Protein AF-A0A937H7T5-F1 (afdb_monomer_lite)

Radius of gyration: 18.67 Å; chains: 1; bounding box: 28×40×52 Å

Structure (mmCIF, N/CA/C/O backbone):
data_AF-A0A937H7T5-F1
#
_entry.id   AF-A0A937H7T5-F1
#
loop_
_atom_site.group_PDB
_atom_site.id
_atom_site.type_symbol
_atom_site.label_atom_id
_atom_site.label_alt_id
_atom_site.label_comp_id
_atom_site.label_asym_id
_atom_site.label_entity_id
_atom_site.label_seq_id
_atom_site.pdbx_PDB_ins_code
_atom_site.Cartn_x
_atom_site.Cartn_y
_atom_site.Cartn_z
_atom_site.occupancy
_atom_site.B_iso_or_equiv
_atom_site.auth_seq_id
_atom_site.auth_comp_id
_atom_site.auth_asym_id
_atom_site.auth_atom_id
_atom_site.pdbx_PDB_model_num
ATOM 1 N N . GLY A 1 1 ? -3.541 -19.058 18.056 1.00 69.94 1 GLY A N 1
ATOM 2 C CA . GLY A 1 1 ? -2.743 -18.456 16.970 1.00 69.94 1 GLY A CA 1
ATOM 3 C C . GLY A 1 1 ? -3.255 -18.978 15.647 1.00 69.94 1 GLY A C 1
ATOM 4 O O . GLY A 1 1 ? -3.844 -20.052 15.643 1.00 69.94 1 GLY A O 1
ATOM 5 N N . LEU A 1 2 ? -3.087 -18.226 14.559 1.00 80.44 2 LEU A N 1
ATOM 6 C CA . LEU A 1 2 ? -3.394 -18.732 13.217 1.00 80.44 2 LEU A CA 1
ATOM 7 C C . LEU A 1 2 ? -2.387 -19.841 12.860 1.00 80.44 2 LEU A C 1
ATOM 9 O O . LEU A 1 2 ? -1.203 -19.669 13.158 1.00 80.44 2 LEU A O 1
ATOM 13 N N . PRO A 1 3 ? -2.827 -20.970 12.279 1.00 88.25 3 PRO A N 1
ATOM 14 C CA . PRO A 1 3 ? -1.909 -22.016 11.849 1.00 88.25 3 PRO A CA 1
ATOM 15 C C . PRO A 1 3 ? -1.003 -21.475 10.737 1.00 88.25 3 PRO A C 1
ATOM 17 O O . PRO A 1 3 ? -1.480 -20.837 9.797 1.00 88.25 3 PRO A O 1
ATOM 20 N N . LEU A 1 4 ? 0.302 -21.715 10.859 1.00 86.19 4 LEU A N 1
ATOM 21 C CA . LEU A 1 4 ? 1.245 -21.438 9.780 1.00 86.19 4 LEU A CA 1
ATOM 22 C C . LEU A 1 4 ? 1.117 -22.534 8.717 1.00 86.19 4 LEU A C 1
ATOM 24 O O . LEU A 1 4 ? 0.882 -23.695 9.049 1.00 86.19 4 LEU A O 1
ATOM 28 N N . GLY A 1 5 ? 1.249 -22.153 7.447 1.00 85.06 5 GLY A N 1
ATOM 29 C CA . GLY A 1 5 ? 1.367 -23.119 6.356 1.00 85.06 5 GLY A CA 1
ATOM 30 C C . GL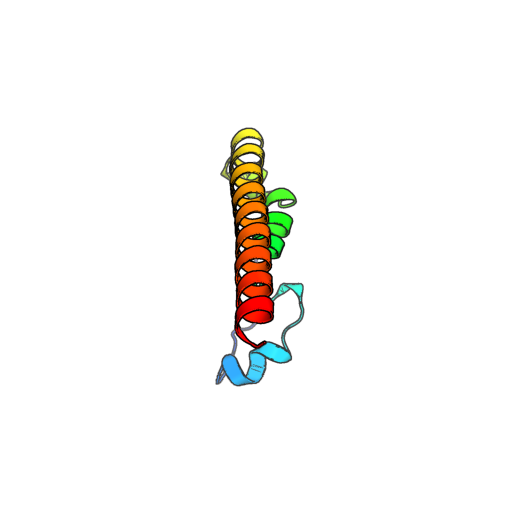Y A 1 5 ? 2.741 -23.788 6.333 1.00 85.06 5 GLY A C 1
ATOM 31 O O . GLY A 1 5 ? 3.645 -23.395 7.072 1.00 85.06 5 GLY A O 1
ATOM 32 N N . GLU A 1 6 ? 2.895 -24.771 5.445 1.00 88.75 6 GLU A N 1
ATOM 33 C CA . GLU A 1 6 ? 4.182 -25.428 5.206 1.00 88.75 6 GLU A CA 1
ATOM 34 C C . GLU A 1 6 ? 5.274 -24.409 4.832 1.00 88.75 6 GLU A C 1
ATOM 36 O O . GLU A 1 6 ? 5.008 -23.484 4.050 1.00 88.75 6 GLU A O 1
ATOM 41 N N . PRO A 1 7 ? 6.495 -24.554 5.377 1.00 88.00 7 PRO A N 1
ATOM 42 C CA . PRO A 1 7 ? 7.597 -23.661 5.063 1.00 88.00 7 PRO A CA 1
ATOM 43 C C . PRO A 1 7 ? 8.030 -23.818 3.602 1.00 88.00 7 PRO A C 1
ATOM 45 O O . PRO A 1 7 ? 8.133 -24.926 3.074 1.00 88.00 7 PRO A O 1
ATOM 48 N N . VAL A 1 8 ? 8.354 -22.695 2.959 1.00 88.25 8 VAL A N 1
ATOM 49 C CA . VAL A 1 8 ? 8.998 -22.705 1.639 1.00 88.25 8 VAL A CA 1
ATOM 50 C C . VAL A 1 8 ? 10.394 -23.313 1.782 1.00 88.25 8 VAL A C 1
ATOM 52 O O . VAL A 1 8 ? 11.162 -22.912 2.656 1.00 88.25 8 VAL A O 1
ATOM 55 N N . SER A 1 9 ? 10.723 -24.277 0.923 1.00 92.12 9 SER A N 1
ATOM 56 C CA . SER A 1 9 ? 12.032 -24.942 0.891 1.00 92.12 9 SER A CA 1
ATOM 57 C C . SER A 1 9 ? 12.740 -24.639 -0.426 1.00 92.12 9 SER A C 1
ATOM 59 O O . SER A 1 9 ? 12.118 -24.721 -1.476 1.00 92.12 9 SER A O 1
ATOM 61 N N . GLY A 1 10 ? 14.036 -24.319 -0.400 1.00 91.62 10 GLY A N 1
ATOM 62 C CA . GLY A 1 10 ? 14.801 -23.970 -1.608 1.00 91.62 10 GLY A CA 1
ATOM 63 C C . GLY A 1 10 ? 14.740 -22.479 -1.966 1.00 91.62 10 GLY A C 1
ATOM 64 O O . GLY A 1 10 ? 14.626 -21.631 -1.082 1.00 91.62 10 GLY A O 1
ATOM 65 N N . ASN A 1 11 ? 14.866 -22.148 -3.256 1.00 92.56 11 ASN A N 1
ATOM 66 C CA . ASN A 1 11 ? 14.889 -20.766 -3.740 1.00 92.56 11 ASN A CA 1
ATOM 67 C C . ASN A 1 11 ? 13.465 -20.232 -3.968 1.00 92.56 11 ASN A C 1
ATOM 69 O O . ASN A 1 11 ? 12.727 -20.760 -4.797 1.00 92.56 11 ASN A O 1
ATOM 73 N N . ALA A 1 12 ? 13.088 -1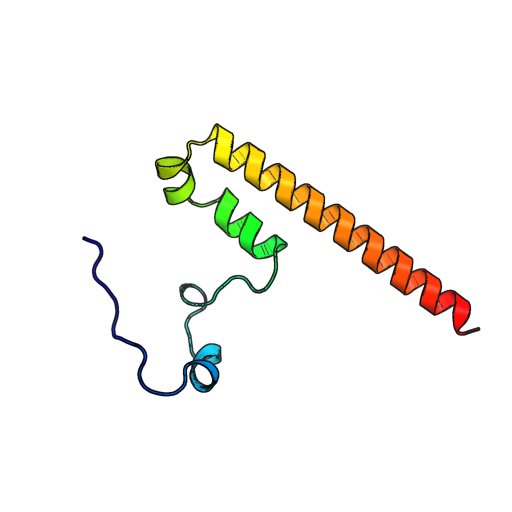9.167 -3.260 1.00 90.31 12 ALA A N 1
ATOM 74 C CA . ALA A 1 12 ? 11.760 -18.568 -3.380 1.00 90.31 12 ALA A CA 1
ATOM 75 C C . ALA A 1 12 ? 11.517 -17.887 -4.740 1.00 90.31 12 ALA A C 1
ATOM 77 O O . ALA A 1 12 ? 10.378 -17.863 -5.194 1.00 90.31 12 ALA A O 1
ATOM 78 N N . TYR A 1 13 ? 12.560 -17.380 -5.411 1.00 90.00 13 TYR A N 1
ATOM 79 C CA . TYR A 1 13 ? 12.415 -16.768 -6.739 1.00 90.00 13 TYR A CA 1
ATOM 80 C C . TYR A 1 13 ? 12.009 -17.790 -7.804 1.00 90.00 13 TYR A C 1
ATOM 82 O O . TYR A 1 13 ? 11.228 -17.469 -8.688 1.00 90.00 13 TYR A O 1
ATOM 90 N N . GLU A 1 14 ? 12.503 -19.026 -7.697 1.00 93.62 14 GLU A N 1
ATOM 91 C CA . GLU A 1 14 ? 12.173 -20.119 -8.625 1.00 93.62 14 GLU A CA 1
ATOM 92 C C . GLU A 1 14 ? 10.753 -20.659 -8.421 1.00 93.62 14 GLU A C 1
ATOM 94 O O . GLU A 1 14 ? 10.197 -21.264 -9.325 1.00 93.62 14 GLU A O 1
ATOM 99 N N . GLN A 1 15 ? 10.170 -20.437 -7.241 1.00 90.25 15 GLN A N 1
ATOM 100 C CA . GLN A 1 15 ? 8.855 -20.960 -6.852 1.00 90.25 15 GLN A CA 1
ATOM 101 C C . GLN A 1 15 ? 7.753 -19.896 -6.878 1.00 90.25 15 GLN A C 1
ATOM 103 O O . GLN A 1 15 ? 6.582 -20.222 -6.699 1.00 90.25 15 GLN A O 1
ATOM 108 N N . GLN A 1 16 ? 8.107 -18.618 -7.045 1.00 88.56 16 GLN A N 1
ATOM 109 C CA . GLN A 1 16 ? 7.177 -17.494 -6.915 1.00 88.56 16 GLN A CA 1
ATOM 110 C C . GLN A 1 16 ? 6.000 -17.590 -7.896 1.00 88.56 16 GLN A C 1
ATOM 112 O O . GLN A 1 16 ? 4.862 -17.286 -7.523 1.00 88.56 16 GLN A O 1
ATOM 117 N N . ASP A 1 17 ? 6.277 -18.011 -9.129 1.00 89.31 17 ASP A N 1
ATOM 118 C CA . ASP A 1 17 ? 5.280 -18.098 -10.199 1.00 89.31 17 ASP A CA 1
ATOM 119 C C . ASP A 1 17 ? 4.305 -19.272 -9.997 1.00 89.31 17 ASP A C 1
ATOM 121 O O . ASP A 1 17 ? 3.177 -19.222 -10.485 1.00 89.31 17 ASP A O 1
ATOM 125 N N . ASP A 1 18 ? 4.694 -20.272 -9.198 1.00 89.62 18 ASP A N 1
ATOM 126 C CA . ASP A 1 18 ? 3.862 -21.425 -8.838 1.00 89.62 18 ASP A CA 1
ATOM 127 C C . ASP A 1 18 ? 2.960 -21.156 -7.618 1.00 89.62 18 ASP A C 1
ATOM 129 O O . ASP A 1 18 ? 2.092 -21.966 -7.271 1.00 89.62 18 ASP A O 1
ATOM 133 N N . LEU A 1 19 ? 3.150 -20.024 -6.928 1.00 87.25 19 LEU A N 1
ATOM 134 C CA . LEU A 1 19 ? 2.325 -19.659 -5.781 1.00 87.25 19 LEU A CA 1
ATOM 135 C C . LEU A 1 19 ? 0.902 -19.300 -6.219 1.00 87.25 19 LEU A C 1
ATOM 137 O O . LEU A 1 19 ? 0.681 -18.523 -7.146 1.00 87.25 19 LEU A O 1
ATOM 141 N N . ALA A 1 20 ? -0.084 -19.791 -5.465 1.00 87.62 20 ALA A N 1
ATOM 142 C CA . ALA A 1 20 ? -1.463 -19.339 -5.600 1.00 87.62 20 ALA A CA 1
ATOM 143 C C . ALA A 1 20 ? -1.562 -17.811 -5.414 1.00 87.62 20 ALA A C 1
ATOM 145 O O . ALA A 1 20 ? -0.838 -17.217 -4.613 1.00 87.62 20 ALA A O 1
ATOM 146 N N . GLY A 1 21 ? -2.485 -17.164 -6.133 1.00 85.44 21 GLY A N 1
ATOM 147 C CA . GLY A 1 21 ? -2.564 -15.697 -6.180 1.00 85.44 21 GLY A CA 1
ATOM 148 C C . GLY A 1 21 ? -2.844 -15.013 -4.832 1.00 85.44 21 GLY A C 1
ATOM 149 O O . GLY A 1 21 ? -2.486 -13.850 -4.648 1.00 85.44 21 GLY A O 1
ATOM 150 N N . ASP A 1 22 ? -3.442 -15.718 -3.868 1.00 85.69 22 ASP A N 1
ATOM 151 C CA . ASP A 1 22 ? -3.646 -15.249 -2.489 1.00 85.69 22 ASP A CA 1
ATOM 152 C C . ASP A 1 22 ? -2.359 -15.275 -1.644 1.00 85.69 22 ASP A C 1
ATOM 154 O O . ASP A 1 22 ? -2.276 -14.590 -0.623 1.00 85.69 22 ASP A O 1
ATOM 158 N N . ARG A 1 23 ? -1.339 -16.012 -2.095 1.00 87.50 23 ARG A N 1
ATOM 159 C CA . ARG A 1 23 ? 0.014 -16.057 -1.524 1.00 87.50 23 ARG A CA 1
ATOM 160 C C . ARG A 1 23 ? 1.011 -15.157 -2.249 1.00 87.50 23 ARG A C 1
ATOM 162 O O . ARG A 1 23 ? 2.159 -15.066 -1.824 1.00 87.50 23 ARG A O 1
ATOM 169 N N . GLN A 1 24 ? 0.585 -14.475 -3.309 1.00 91.50 24 GLN A N 1
ATOM 170 C CA . GLN A 1 24 ? 1.400 -13.495 -4.017 1.00 91.50 24 GLN A CA 1
ATOM 171 C C . GLN A 1 24 ? 1.136 -12.079 -3.496 1.00 91.50 24 GLN A C 1
ATOM 173 O O . GLN A 1 24 ? -0.010 -11.665 -3.268 1.00 91.50 24 GLN A O 1
ATOM 178 N N . PHE A 1 25 ? 2.208 -11.301 -3.341 1.00 92.56 25 PHE A N 1
ATOM 179 C CA . PHE A 1 25 ? 2.099 -9.882 -3.020 1.00 92.56 25 PHE A CA 1
ATOM 180 C C . PHE A 1 25 ? 1.463 -9.101 -4.175 1.00 92.56 25 PHE A C 1
ATOM 182 O O . PHE A 1 25 ? 1.515 -9.502 -5.336 1.00 92.56 25 PHE A O 1
ATOM 189 N N . ALA A 1 26 ? 0.847 -7.964 -3.851 1.00 95.56 26 ALA A N 1
ATOM 190 C CA . ALA A 1 26 ? 0.472 -7.006 -4.880 1.00 95.56 26 ALA A CA 1
ATOM 191 C C . ALA A 1 26 ? 1.742 -6.480 -5.563 1.00 95.56 26 ALA A C 1
ATOM 193 O O . ALA A 1 26 ? 2.722 -6.162 -4.892 1.00 95.56 26 ALA A O 1
ATOM 194 N N . THR A 1 27 ? 1.714 -6.381 -6.887 1.00 95.00 27 THR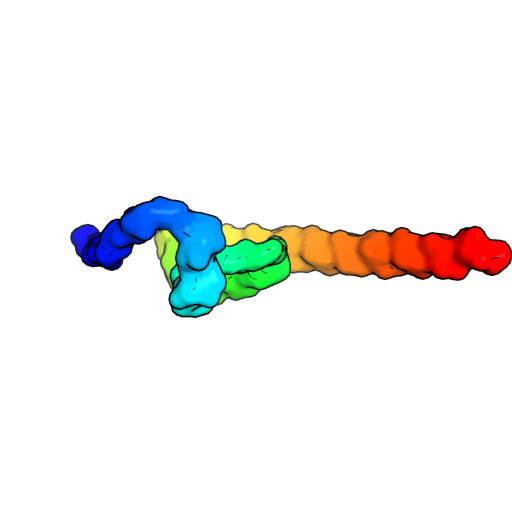 A N 1
ATOM 195 C CA . THR A 1 27 ? 2.875 -5.995 -7.705 1.00 95.00 27 THR A CA 1
ATOM 196 C C . THR A 1 27 ? 3.005 -4.484 -7.883 1.00 95.00 27 THR A C 1
ATOM 198 O O . THR A 1 27 ? 4.013 -4.002 -8.391 1.00 95.00 27 THR A O 1
ATOM 201 N N . ASN A 1 28 ? 1.988 -3.723 -7.481 1.00 96.19 28 ASN A N 1
ATOM 202 C CA . ASN A 1 28 ? 1.950 -2.272 -7.586 1.00 96.19 28 ASN A CA 1
ATOM 203 C C . ASN A 1 28 ? 1.088 -1.657 -6.468 1.00 96.19 28 ASN A C 1
ATOM 205 O O . ASN A 1 28 ? 0.322 -2.344 -5.782 1.00 96.19 28 ASN A O 1
ATOM 209 N N . LEU A 1 29 ? 1.207 -0.336 -6.307 1.00 97.25 29 LEU A N 1
ATOM 210 C CA . LEU A 1 29 ? 0.511 0.412 -5.261 1.00 97.25 29 LEU A CA 1
ATOM 211 C C . LEU A 1 29 ? -1.015 0.392 -5.426 1.00 97.25 29 LEU A C 1
ATOM 213 O O . LEU A 1 29 ? -1.731 0.337 -4.427 1.00 97.25 29 LEU A O 1
ATOM 217 N N . SER A 1 30 ? -1.518 0.401 -6.663 1.00 97.69 30 SER A N 1
ATOM 218 C CA . SER A 1 30 ? -2.957 0.382 -6.958 1.00 97.69 30 SER A CA 1
ATOM 219 C C . SER A 1 30 ? -3.614 -0.899 -6.435 1.00 97.69 30 SER A C 1
ATOM 221 O O . SER A 1 30 ? -4.585 -0.852 -5.673 1.00 97.69 30 SER A O 1
ATOM 223 N N . ASP A 1 31 ? -3.025 -2.056 -6.739 1.00 97.44 31 ASP A N 1
ATOM 224 C CA . ASP A 1 31 ? -3.526 -3.349 -6.280 1.00 97.44 31 ASP A CA 1
ATOM 225 C C . ASP A 1 31 ? -3.361 -3.527 -4.768 1.00 97.44 31 ASP A C 1
ATOM 227 O O . ASP A 1 31 ? -4.272 -4.037 -4.108 1.00 97.44 31 ASP A O 1
ATOM 231 N N . ALA A 1 32 ? -2.245 -3.063 -4.195 1.00 97.81 32 ALA A N 1
ATOM 232 C CA . ALA A 1 32 ? -2.037 -3.075 -2.748 1.00 97.81 32 ALA A CA 1
ATOM 233 C C . ALA A 1 32 ? -3.105 -2.237 -2.027 1.00 97.81 32 ALA A C 1
ATOM 235 O O . ALA A 1 32 ? -3.710 -2.703 -1.060 1.00 97.81 32 ALA A O 1
ATOM 236 N N . THR A 1 33 ? -3.398 -1.043 -2.546 1.00 98.19 33 THR A N 1
ATOM 237 C CA . THR A 1 33 ? -4.417 -0.131 -2.009 1.00 98.19 33 THR A CA 1
ATOM 238 C C . THR A 1 33 ? -5.809 -0.748 -2.092 1.00 98.19 33 THR A C 1
ATOM 240 O O . THR A 1 33 ? -6.537 -0.756 -1.101 1.00 98.19 33 THR A O 1
ATOM 243 N N . ARG A 1 34 ? -6.163 -1.372 -3.224 1.00 97.69 34 ARG A N 1
ATOM 244 C CA . ARG A 1 34 ? -7.453 -2.063 -3.385 1.00 97.69 34 ARG A CA 1
ATOM 245 C C . ARG A 1 34 ? -7.617 -3.223 -2.400 1.00 97.69 34 ARG A C 1
ATOM 247 O O . ARG A 1 34 ? -8.709 -3.416 -1.863 1.00 97.69 34 ARG A O 1
ATOM 254 N N . ARG A 1 35 ? -6.555 -4.005 -2.166 1.00 97.06 35 ARG A N 1
ATOM 255 C CA . ARG A 1 35 ? -6.556 -5.089 -1.165 1.00 97.06 35 ARG A CA 1
ATOM 256 C C . ARG A 1 35 ? -6.692 -4.523 0.253 1.00 97.06 35 ARG A C 1
ATOM 258 O O . ARG A 1 35 ? -7.495 -5.035 1.030 1.00 97.06 35 ARG A O 1
ATOM 265 N N . PHE A 1 36 ? -5.967 -3.450 0.568 1.00 97.88 36 PHE A N 1
ATOM 266 C CA . PHE A 1 36 ? -6.003 -2.788 1.872 1.00 97.88 36 PHE A CA 1
ATOM 267 C C . PHE A 1 36 ? -7.392 -2.215 2.189 1.00 97.88 36 PHE A C 1
ATOM 269 O O . PHE A 1 36 ? -7.944 -2.520 3.243 1.00 97.88 36 PHE A O 1
ATOM 276 N N . ALA A 1 37 ? -8.009 -1.486 1.256 1.00 97.88 37 ALA A N 1
ATOM 277 C CA . ALA A 1 37 ? -9.327 -0.866 1.421 1.00 97.88 37 ALA A CA 1
ATOM 278 C C . ALA A 1 37 ? -10.467 -1.875 1.672 1.00 97.88 37 ALA A C 1
ATOM 280 O O . ALA A 1 37 ? -11.496 -1.523 2.236 1.00 97.88 37 ALA A O 1
ATOM 281 N N . ARG A 1 38 ? -10.292 -3.141 1.268 1.00 97.12 38 ARG A N 1
ATOM 282 C CA . ARG A 1 38 ? -11.286 -4.221 1.438 1.00 97.12 38 ARG A CA 1
ATOM 283 C C . ARG A 1 38 ? -10.988 -5.148 2.620 1.00 97.12 38 ARG A C 1
ATOM 285 O O . ARG A 1 38 ? -11.727 -6.106 2.852 1.00 97.12 38 ARG A O 1
ATOM 292 N N . SER A 1 39 ? -9.893 -4.917 3.342 1.00 97.31 39 SER A N 1
ATOM 293 C CA . SER A 1 39 ? -9.445 -5.805 4.411 1.00 97.31 39 SER A CA 1
ATOM 294 C C . SER A 1 39 ? -10.188 -5.540 5.717 1.00 97.31 39 SER A C 1
ATOM 296 O O . SER A 1 39 ? -10.005 -4.503 6.347 1.00 97.31 39 SER A O 1
ATOM 298 N N . LYS A 1 40 ? -10.957 -6.528 6.184 1.00 97.31 40 LYS A N 1
ATOM 299 C CA . LYS A 1 40 ? -11.577 -6.489 7.521 1.00 97.31 40 LYS A CA 1
ATOM 300 C C . LYS A 1 40 ? -10.544 -6.502 8.649 1.00 97.31 40 LYS A C 1
ATOM 302 O O . LYS A 1 40 ? -10.796 -5.983 9.727 1.00 97.31 40 LYS A O 1
ATOM 307 N N . VAL A 1 41 ? -9.376 -7.101 8.409 1.00 96.31 41 VAL A N 1
ATOM 308 C CA . VAL A 1 41 ? -8.288 -7.157 9.399 1.00 96.31 41 VAL A CA 1
ATOM 309 C C . VAL A 1 41 ? -7.698 -5.765 9.619 1.00 96.31 41 VAL A C 1
ATOM 311 O O . VAL A 1 41 ? -7.405 -5.390 10.748 1.00 96.31 41 VAL A O 1
ATOM 314 N N . VAL A 1 42 ? -7.565 -4.975 8.553 1.00 97.31 42 VAL A N 1
ATOM 315 C CA . VAL A 1 42 ? -7.104 -3.584 8.649 1.00 97.31 42 VAL A CA 1
ATOM 316 C C . VAL A 1 42 ? -8.101 -2.750 9.454 1.00 97.31 42 VAL A C 1
ATOM 318 O O . VAL A 1 42 ? -7.679 -2.033 10.357 1.00 97.31 42 VAL A O 1
ATOM 321 N N . GLU A 1 43 ? -9.403 -2.900 9.194 1.00 97.75 43 GLU A N 1
ATOM 322 C CA . GLU A 1 43 ? -10.461 -2.236 9.967 1.00 97.75 43 GLU A CA 1
ATOM 323 C C . GLU A 1 43 ? -10.357 -2.563 11.462 1.00 97.75 43 GLU A C 1
ATOM 325 O O . GLU A 1 43 ? -10.429 -1.676 12.306 1.00 97.75 43 GLU A O 1
ATOM 330 N N . GLN A 1 44 ? -10.134 -3.836 11.798 1.00 97.94 44 GLN A N 1
ATOM 331 C CA . GLN A 1 44 ? -10.014 -4.295 13.183 1.00 97.94 44 GLN A CA 1
ATOM 332 C C . GLN A 1 44 ? -8.772 -3.751 13.895 1.00 97.94 44 GLN A C 1
ATOM 334 O O . GLN A 1 44 ? -8.821 -3.510 15.099 1.00 97.94 44 GLN A O 1
ATOM 339 N N . ILE A 1 45 ? -7.660 -3.585 13.176 1.00 97.62 45 ILE A N 1
ATOM 340 C CA . ILE A 1 45 ? -6.383 -3.146 13.756 1.00 97.62 45 ILE A CA 1
ATOM 341 C C . ILE A 1 45 ? -6.311 -1.619 13.858 1.00 97.62 45 ILE A C 1
ATOM 343 O O . ILE A 1 45 ? -5.831 -1.097 14.861 1.00 97.62 45 ILE A O 1
ATOM 347 N N . PHE A 1 46 ? -6.769 -0.903 12.829 1.00 97.38 46 PHE A N 1
ATOM 348 C CA . PHE A 1 46 ? -6.566 0.544 12.696 1.00 97.38 46 PHE A CA 1
ATOM 349 C C . PHE A 1 46 ? -7.854 1.369 12.807 1.00 97.38 46 PHE A C 1
ATOM 351 O O . PHE A 1 46 ? -7.790 2.580 13.013 1.00 97.38 46 PHE A O 1
ATOM 358 N N . GLY A 1 47 ? -9.019 0.735 12.682 1.00 98.25 47 GLY A N 1
ATOM 359 C CA . GLY A 1 47 ? -10.317 1.398 12.616 1.00 98.25 47 GLY A CA 1
ATOM 360 C C . GLY A 1 47 ? -10.709 1.817 11.197 1.00 98.25 47 GLY A C 1
ATOM 361 O O . GLY A 1 47 ? -9.866 2.140 10.355 1.00 98.25 47 GLY A O 1
ATOM 362 N N . ALA A 1 48 ? -12.021 1.857 10.953 1.00 98.19 48 ALA A N 1
ATOM 363 C CA . ALA A 1 48 ? -12.598 2.187 9.650 1.00 98.19 48 ALA A CA 1
ATOM 364 C C . ALA A 1 48 ? -12.162 3.570 9.133 1.00 98.19 48 ALA A C 1
ATOM 366 O O . ALA A 1 48 ? -11.763 3.694 7.979 1.00 98.19 48 ALA A O 1
ATOM 367 N N . ALA A 1 49 ? -12.148 4.590 10.001 1.00 98.44 49 ALA A N 1
ATOM 368 C CA . ALA A 1 49 ? -11.762 5.949 9.613 1.00 98.44 49 ALA A CA 1
ATOM 369 C C . ALA A 1 49 ? -10.311 6.019 9.107 1.00 98.44 49 ALA A C 1
ATOM 371 O O . ALA A 1 49 ? -10.031 6.644 8.086 1.00 98.44 49 ALA A O 1
ATOM 372 N N . PHE A 1 50 ? -9.375 5.342 9.783 1.00 98.56 50 PHE A N 1
ATOM 373 C CA . PHE A 1 50 ? -7.988 5.294 9.322 1.00 98.56 50 PHE A CA 1
ATOM 374 C C . PHE A 1 50 ? -7.878 4.560 7.988 1.00 98.56 50 PHE A C 1
ATOM 376 O O . PHE A 1 50 ? -7.217 5.046 7.071 1.00 98.56 50 PHE A O 1
ATOM 383 N N . GLN A 1 51 ? -8.526 3.399 7.873 1.00 98.56 51 GLN A N 1
ATOM 384 C CA . GLN A 1 51 ? -8.491 2.598 6.657 1.00 98.56 51 GLN A CA 1
ATOM 385 C C . GLN A 1 51 ? -9.002 3.384 5.448 1.00 98.56 51 GLN A C 1
ATOM 387 O O . GLN A 1 51 ? -8.359 3.363 4.397 1.00 98.56 51 GLN A O 1
ATOM 392 N N . GLU A 1 52 ? -10.114 4.098 5.607 1.00 98.44 52 GLU A N 1
ATOM 393 C CA . GLU A 1 52 ? -10.702 4.945 4.572 1.00 98.44 52 GLU A CA 1
ATOM 394 C C . GLU A 1 52 ? -9.747 6.073 4.167 1.00 98.44 52 GLU A C 1
ATOM 396 O O . GLU A 1 52 ? -9.368 6.176 2.998 1.00 98.44 52 GLU A O 1
ATOM 401 N N . HIS A 1 53 ? -9.286 6.876 5.131 1.00 98.56 53 HIS A N 1
ATOM 402 C CA . HIS A 1 53 ? -8.415 8.016 4.845 1.00 98.56 53 HIS A CA 1
ATOM 403 C C . HIS A 1 53 ? -7.072 7.597 4.241 1.00 98.56 53 HIS A C 1
ATOM 405 O O . HIS A 1 53 ? -6.601 8.209 3.278 1.00 98.56 53 HIS A O 1
ATOM 411 N N . PHE A 1 54 ? -6.455 6.538 4.771 1.00 98.56 54 PHE A N 1
ATOM 412 C CA . PHE A 1 54 ? -5.189 6.041 4.250 1.00 98.56 54 PHE A CA 1
ATOM 413 C C . PHE A 1 54 ? -5.351 5.527 2.817 1.00 98.56 54 PHE A C 1
ATOM 415 O O . PHE A 1 54 ? -4.568 5.916 1.948 1.00 98.56 54 PHE A O 1
ATOM 422 N N . SER A 1 55 ? -6.390 4.729 2.548 1.00 98.44 55 SER A N 1
ATOM 423 C CA . SER A 1 55 ? -6.665 4.211 1.201 1.00 98.44 55 SER A CA 1
ATOM 424 C C . SER A 1 55 ? -6.887 5.347 0.204 1.00 98.44 55 SER A C 1
ATOM 426 O O . SER A 1 55 ? -6.253 5.361 -0.847 1.00 98.44 55 SER A O 1
ATOM 428 N N . ALA A 1 56 ? -7.693 6.350 0.566 1.00 98.50 56 ALA A N 1
ATOM 429 C CA . ALA A 1 56 ? -7.965 7.504 -0.288 1.00 98.50 56 ALA A CA 1
ATOM 430 C C . ALA A 1 56 ? -6.685 8.270 -0.671 1.00 98.50 56 ALA A C 1
ATOM 432 O O . ALA A 1 56 ? -6.521 8.670 -1.824 1.00 98.50 56 ALA A O 1
ATOM 433 N N . SER A 1 57 ? -5.742 8.430 0.266 1.00 98.44 57 SER A N 1
ATOM 434 C CA . SER A 1 57 ? -4.461 9.090 -0.027 1.00 98.44 57 SER A CA 1
ATOM 435 C C . SER A 1 57 ? -3.601 8.314 -1.032 1.00 98.44 57 SER A C 1
ATOM 437 O O . SER A 1 57 ? -2.962 8.920 -1.891 1.00 98.44 57 SER A O 1
ATOM 439 N N . ARG A 1 58 ? -3.620 6.975 -0.973 1.00 98.44 58 ARG A N 1
ATOM 440 C CA . ARG A 1 58 ? -2.874 6.113 -1.901 1.00 98.44 58 ARG A CA 1
ATOM 441 C C . ARG A 1 58 ? -3.534 6.048 -3.274 1.00 98.44 58 ARG A C 1
ATOM 443 O O . ARG A 1 58 ? -2.840 6.052 -4.283 1.00 98.44 58 ARG A O 1
ATOM 450 N N . GLU A 1 59 ? -4.863 6.053 -3.329 1.00 98.25 59 GLU A N 1
ATOM 451 C CA . GLU A 1 59 ? -5.589 6.165 -4.598 1.00 98.25 59 GLU A CA 1
ATOM 452 C C . GLU A 1 59 ? -5.273 7.478 -5.319 1.00 98.25 59 GLU A C 1
ATOM 454 O O . GLU A 1 59 ? -5.105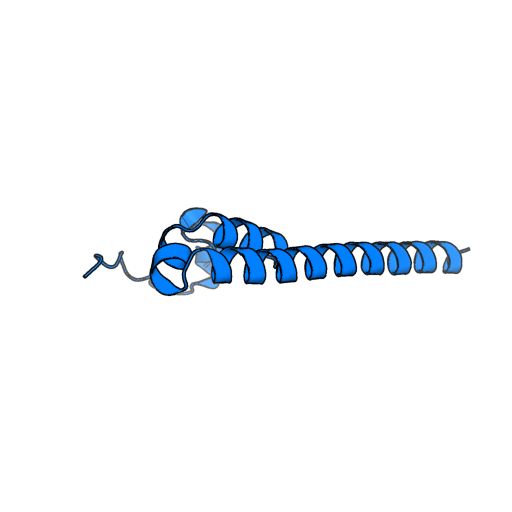 7.483 -6.537 1.00 98.25 59 GLU A O 1
ATOM 459 N N . TRP A 1 60 ? -5.167 8.587 -4.582 1.00 97.94 60 TRP A N 1
ATOM 460 C CA . TRP A 1 60 ? -4.779 9.871 -5.162 1.00 97.94 60 TRP A CA 1
ATOM 461 C C . TRP A 1 60 ? -3.351 9.839 -5.721 1.00 97.94 60 TRP A C 1
ATOM 463 O O . TRP A 1 60 ? -3.123 10.269 -6.847 1.00 97.94 60 TRP A O 1
ATOM 473 N N . GLU A 1 61 ? -2.413 9.256 -4.978 1.00 97.50 61 GLU A N 1
ATOM 474 C CA . GLU A 1 61 ? -1.023 9.083 -5.410 1.00 97.50 61 GLU A CA 1
ATOM 475 C C . GLU A 1 61 ? -0.909 8.265 -6.707 1.00 97.50 61 GLU A C 1
ATOM 477 O O . GLU A 1 61 ? -0.190 8.657 -7.626 1.00 97.50 61 GLU A O 1
ATOM 482 N N . VAL A 1 62 ? -1.678 7.177 -6.825 1.00 97.19 62 VAL A N 1
ATOM 483 C CA . VAL A 1 62 ? -1.750 6.370 -8.055 1.00 97.19 62 VAL A CA 1
ATOM 484 C C . VAL A 1 62 ? -2.259 7.202 -9.233 1.00 97.19 62 VAL A C 1
ATOM 486 O O . VAL A 1 62 ? -1.647 7.181 -10.299 1.00 97.19 62 VAL A O 1
ATOM 489 N N . ARG A 1 63 ? -3.337 7.974 -9.044 1.00 95.44 63 ARG A N 1
ATOM 490 C CA . ARG A 1 63 ? -3.901 8.823 -10.110 1.00 95.44 63 ARG A CA 1
ATOM 491 C C . ARG A 1 63 ? -2.908 9.879 -10.581 1.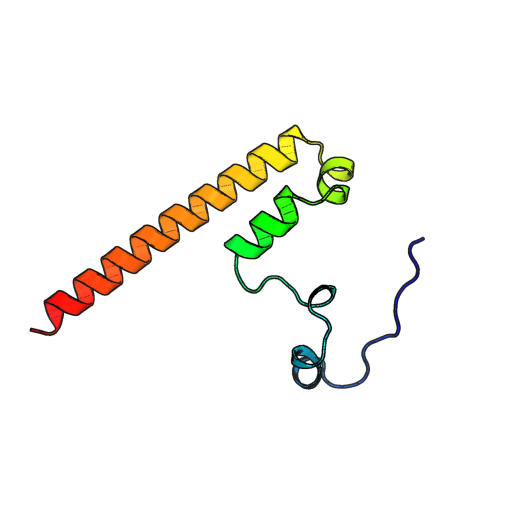00 95.44 63 ARG A C 1
ATOM 493 O O . ARG A 1 63 ? -2.800 10.122 -11.780 1.00 95.44 63 ARG A O 1
ATOM 500 N N . GLU A 1 64 ? -2.178 10.504 -9.663 1.00 96.00 64 GLU A N 1
ATOM 501 C CA . GLU A 1 64 ? -1.166 11.491 -10.037 1.00 96.00 64 GLU A CA 1
ATOM 502 C C . GLU A 1 64 ? 0.003 10.850 -10.786 1.00 96.00 64 GLU A C 1
ATOM 504 O O . GLU A 1 64 ? 0.454 11.406 -11.788 1.00 96.00 64 GLU A O 1
ATOM 509 N N . TYR A 1 65 ? 0.453 9.663 -10.372 1.00 91.94 65 TYR A N 1
ATOM 510 C CA . TYR A 1 65 ? 1.493 8.928 -11.090 1.00 91.94 65 TYR A CA 1
ATOM 511 C C . TYR A 1 65 ? 1.071 8.581 -12.526 1.00 91.94 65 TYR A C 1
ATOM 513 O O . TYR A 1 65 ? 1.816 8.843 -13.469 1.00 91.94 65 TYR A O 1
ATOM 521 N N . GLU A 1 66 ? -0.141 8.053 -12.712 1.00 90.81 66 GLU A N 1
ATOM 522 C CA . GLU A 1 66 ? -0.680 7.698 -14.033 1.00 90.81 66 GLU A CA 1
ATOM 523 C C . GLU A 1 66 ? -0.775 8.911 -14.971 1.00 90.81 66 GLU A C 1
ATOM 525 O O . GLU A 1 66 ? -0.470 8.806 -16.161 1.00 90.81 66 GLU A O 1
ATOM 530 N N . ARG A 1 67 ? -1.135 10.086 -14.438 1.00 89.00 67 ARG A N 1
ATOM 531 C CA . ARG A 1 67 ? -1.130 11.344 -15.200 1.00 89.00 67 ARG A CA 1
ATOM 532 C C . ARG A 1 67 ? 0.279 11.732 -15.649 1.00 89.00 67 ARG A C 1
ATOM 534 O O . ARG A 1 67 ? 0.486 11.980 -16.832 1.00 89.00 67 ARG A O 1
ATOM 541 N N . HIS A 1 68 ? 1.251 11.720 -14.736 1.00 85.31 68 HIS A N 1
ATOM 542 C CA . HIS A 1 68 ? 2.632 12.101 -15.052 1.00 85.31 68 HIS A CA 1
ATOM 543 C C . HIS A 1 68 ? 3.290 11.157 -16.067 1.00 85.31 68 HIS A C 1
ATOM 545 O O . HIS A 1 68 ? 4.014 11.614 -16.952 1.00 85.31 68 HIS A O 1
ATOM 551 N N . VAL A 1 69 ? 3.042 9.845 -15.968 1.00 77.75 69 VAL A N 1
ATOM 552 C CA . VAL A 1 69 ? 3.560 8.871 -16.943 1.00 77.75 69 VAL A CA 1
ATOM 553 C C . VAL A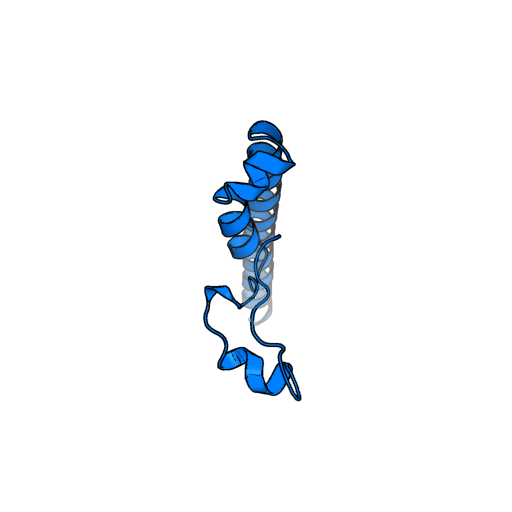 1 69 ? 3.016 9.159 -18.340 1.00 77.75 69 VAL A C 1
ATOM 555 O O . VAL A 1 69 ? 3.792 9.149 -19.296 1.00 77.75 69 VAL A O 1
ATOM 558 N N . ASN A 1 70 ? 1.722 9.464 -18.467 1.00 80.25 70 ASN A N 1
ATOM 559 C CA . ASN A 1 70 ? 1.129 9.824 -19.755 1.00 80.25 70 ASN A CA 1
ATOM 560 C C . ASN A 1 70 ? 1.761 11.094 -20.344 1.00 80.25 70 ASN A C 1
ATOM 562 O O . ASN A 1 70 ? 2.124 11.097 -21.520 1.00 80.25 70 ASN A O 1
ATOM 566 N N . ASP A 1 71 ? 1.954 12.138 -19.536 1.00 78.38 71 ASP A N 1
ATOM 567 C CA . ASP A 1 71 ? 2.561 13.397 -19.988 1.00 78.38 71 ASP A CA 1
ATOM 568 C C . ASP A 1 71 ? 4.007 13.196 -20.470 1.00 78.38 71 ASP A C 1
ATOM 570 O O . ASP A 1 71 ? 4.409 13.709 -21.521 1.00 78.38 71 ASP A O 1
ATOM 574 N N . TRP A 1 72 ? 4.791 12.394 -19.744 1.00 78.50 72 TRP A N 1
ATOM 575 C CA . TRP A 1 72 ? 6.150 12.044 -20.152 1.00 78.50 72 TRP A CA 1
ATOM 576 C C . TRP A 1 72 ? 6.171 11.228 -21.450 1.00 78.50 72 TRP A C 1
ATOM 578 O O . TRP A 1 72 ? 6.957 11.525 -22.354 1.00 78.50 72 TRP A O 1
ATOM 588 N N . GLN A 1 73 ? 5.291 10.228 -21.573 1.00 78.62 73 GLN A N 1
ATOM 589 C CA . GLN A 1 73 ? 5.186 9.427 -22.792 1.00 78.62 73 GLN A CA 1
ATOM 590 C C . GLN A 1 73 ? 4.821 10.303 -23.994 1.00 78.62 73 GLN A C 1
ATOM 592 O O . GLN A 1 73 ? 5.469 10.201 -25.035 1.00 78.62 73 GLN A O 1
ATOM 597 N N . LEU A 1 74 ? 3.845 11.201 -23.844 1.00 79.94 74 LEU A N 1
ATOM 598 C CA . LEU A 1 74 ? 3.416 12.121 -24.895 1.00 79.94 74 LEU A CA 1
ATOM 599 C C . LEU A 1 74 ? 4.536 13.086 -25.320 1.00 79.94 74 LEU A C 1
ATOM 601 O O . LEU A 1 74 ? 4.752 13.283 -26.513 1.00 79.94 74 LEU A O 1
ATOM 605 N N . THR A 1 75 ? 5.294 13.630 -24.364 1.00 78.62 75 THR A N 1
ATOM 606 C CA . THR A 1 75 ? 6.451 14.502 -24.641 1.00 78.62 75 THR A CA 1
ATOM 607 C C . THR A 1 75 ? 7.509 13.770 -25.470 1.00 78.62 75 THR A C 1
ATOM 609 O O . THR A 1 75 ? 7.964 14.285 -26.490 1.00 78.62 75 THR A O 1
ATOM 612 N N . ARG A 1 76 ? 7.832 12.522 -25.103 1.00 77.88 76 ARG A N 1
ATOM 613 C CA . ARG A 1 76 ? 8.779 11.691 -25.858 1.00 77.88 76 ARG A CA 1
ATOM 614 C C . ARG A 1 76 ? 8.300 11.411 -27.286 1.00 77.88 76 ARG A C 1
ATOM 616 O O . ARG A 1 76 ? 9.126 11.356 -28.189 1.00 77.88 76 ARG A O 1
ATOM 623 N N . TYR A 1 77 ? 6.996 11.245 -27.510 1.00 74.00 77 TYR A N 1
ATOM 624 C CA . TYR A 1 77 ? 6.453 11.081 -28.865 1.00 74.00 77 TYR A CA 1
ATOM 625 C C . TYR A 1 77 ? 6.636 12.331 -29.738 1.00 74.00 77 TYR A C 1
ATOM 627 O O . TYR A 1 77 ? 6.867 12.184 -30.936 1.00 74.00 77 TYR A O 1
ATOM 635 N N . PHE A 1 78 ? 6.574 13.539 -29.167 1.00 72.44 78 PHE A N 1
ATOM 636 C CA . PHE A 1 78 ? 6.770 14.785 -29.919 1.00 72.44 78 PHE A CA 1
ATOM 637 C C . PHE A 1 78 ? 8.243 15.130 -30.189 1.00 72.44 78 PHE A C 1
ATOM 639 O O . PHE A 1 78 ? 8.519 15.805 -31.175 1.00 72.44 78 PHE A O 1
ATOM 646 N N . GLU A 1 79 ? 9.188 14.651 -29.373 1.00 68.25 79 GLU A N 1
ATOM 647 C CA . GLU A 1 79 ? 10.637 14.827 -29.599 1.00 68.25 79 GLU A CA 1
ATOM 648 C C . GLU A 1 79 ? 11.220 13.898 -30.681 1.00 68.25 79 GLU A C 1
ATOM 650 O O . GLU A 1 79 ? 12.335 14.118 -31.146 1.00 68.25 79 GLU A O 1
ATOM 655 N N . ILE A 1 80 ? 10.503 12.837 -31.067 1.00 68.06 80 ILE A N 1
ATOM 656 C CA . ILE A 1 80 ? 10.979 11.830 -32.036 1.00 68.06 80 ILE A CA 1
ATOM 657 C C . ILE A 1 80 ? 10.737 12.256 -33.508 1.00 68.06 80 ILE A C 1
ATOM 659 O O . ILE A 1 80 ? 11.116 11.522 -34.421 1.00 68.06 80 ILE A O 1
ATOM 663 N N . ILE A 1 81 ? 10.153 13.436 -33.764 1.00 56.12 81 ILE A N 1
ATOM 664 C CA . ILE A 1 81 ? 9.861 13.962 -35.117 1.00 56.12 81 ILE A CA 1
ATOM 665 C C . ILE A 1 81 ? 10.896 15.005 -35.550 1.00 56.12 81 ILE A C 1
ATOM 667 O O . ILE A 1 81 ? 11.194 15.910 -34.742 1.00 56.12 81 ILE A O 1
#

Foldseek 3Di:
DDDDDDDDDDDCVVCQVVDDPVPHDDPDLLVNLVCQLPDPVNCVPPNNVCSVVVSVVSVVVVVVVVVVVVVVVVVVVVVVD

Secondary structure (DSSP, 8-state):
-PPP-PPP-S-HHHHGGGS-GGGSPPSSHHHHHHHHHT-HHHHHHH-HHHHHHHHHHHHHHHHHHHHHHHHHHHHHHHHT-

Sequence (81 aa):
GLPLGEPVSGNAYEQQDDLAGDRQFATNLSDATRRFARSKVVEQIFGAAFQEHFSASREWEVREYERHVNDWQLTRYFEII

pLDDT: mean 90.51, std 9.03, range [56.12, 98.56]